Protein AF-A0A7S2SVI1-F1 (afdb_monomer_lite)

Sequence (104 aa):
GGSLEKWLAQYNLAHHAASFAELGAYTPEDLQDLDEEDLHGLVLKPLELKRFCRARNNYFSTAATAAAGGGSSSSTEGADGSSRAEGAGPSAPLPKTLSLDLMI

Structure (mmCIF, N/CA/C/O backbone):
data_AF-A0A7S2SVI1-F1
#
_entry.id   AF-A0A7S2SVI1-F1
#
loop_
_atom_site.group_PDB
_atom_site.id
_atom_site.type_symbol
_atom_site.label_atom_id
_atom_site.label_alt_id
_atom_site.label_comp_id
_atom_site.label_asym_id
_atom_site.label_entity_id
_atom_site.label_seq_id
_atom_site.pdbx_PDB_ins_code
_atom_site.Cartn_x
_atom_site.Cartn_y
_atom_site.Cartn_z
_atom_site.occupancy
_atom_site.B_iso_or_equiv
_atom_site.auth_seq_id
_atom_site.auth_comp_id
_atom_site.auth_asym_id
_atom_site.auth_atom_id
_atom_site.pdbx_PDB_model_num
ATOM 1 N N . GLY A 1 1 ? 5.022 -10.507 -7.769 1.00 48.06 1 GLY A N 1
ATOM 2 C CA . GLY A 1 1 ? 5.247 -9.590 -6.647 1.00 48.06 1 GLY A CA 1
ATOM 3 C C . GLY A 1 1 ? 6.099 -8.436 -7.099 1.00 48.06 1 GLY A C 1
ATOM 4 O O . GLY A 1 1 ? 7.254 -8.655 -7.459 1.00 48.06 1 GLY A O 1
ATOM 5 N N . GLY A 1 2 ? 5.505 -7.244 -7.169 1.00 68.06 2 GLY A N 1
ATOM 6 C CA . GLY A 1 2 ? 6.207 -6.005 -7.508 1.00 68.06 2 GLY A CA 1
A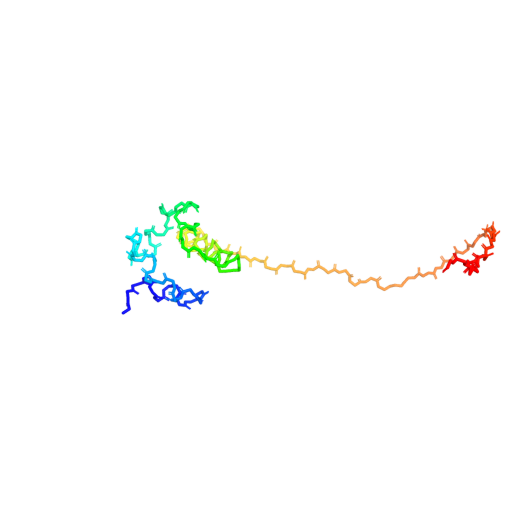TOM 7 C C . GLY A 1 2 ? 7.233 -5.610 -6.441 1.00 68.06 2 GLY A C 1
ATOM 8 O O . GLY A 1 2 ? 7.259 -6.178 -5.347 1.00 68.06 2 GLY A O 1
ATOM 9 N N . SER A 1 3 ? 8.085 -4.633 -6.762 1.00 79.19 3 SER A N 1
ATOM 10 C CA . SER A 1 3 ? 9.115 -4.121 -5.841 1.00 79.19 3 SER A CA 1
ATOM 11 C C . SER A 1 3 ? 8.505 -3.627 -4.517 1.00 79.19 3 SER A C 1
ATOM 13 O O . SER A 1 3 ? 9.028 -3.916 -3.440 1.00 79.19 3 SER A O 1
ATOM 15 N N . LEU A 1 4 ? 7.327 -2.995 -4.590 1.00 82.50 4 LEU A N 1
ATOM 16 C CA . LEU A 1 4 ? 6.561 -2.515 -3.439 1.00 82.50 4 LEU A CA 1
ATOM 17 C C . LEU A 1 4 ? 6.079 -3.638 -2.505 1.00 82.50 4 LEU A C 1
ATOM 19 O O . LEU A 1 4 ? 6.239 -3.541 -1.293 1.00 82.50 4 LEU A O 1
ATOM 23 N N . GLU A 1 5 ? 5.539 -4.733 -3.044 1.00 85.56 5 GLU A N 1
ATOM 24 C CA . GLU A 1 5 ? 5.028 -5.859 -2.244 1.00 85.56 5 GLU A CA 1
ATOM 25 C C . GLU A 1 5 ? 6.142 -6.507 -1.410 1.00 85.56 5 GLU A C 1
ATOM 27 O O . GLU A 1 5 ? 5.960 -6.801 -0.228 1.00 85.56 5 GLU A O 1
ATOM 32 N N . LYS A 1 6 ? 7.336 -6.664 -1.998 1.00 86.06 6 LYS A N 1
ATOM 33 C CA . LYS A 1 6 ? 8.518 -7.193 -1.296 1.00 86.06 6 LYS A CA 1
ATOM 34 C C . LYS A 1 6 ? 9.016 -6.240 -0.211 1.00 86.06 6 LYS A C 1
ATOM 36 O O . LYS A 1 6 ? 9.526 -6.698 0.809 1.00 86.06 6 LYS A O 1
ATOM 41 N N . TRP A 1 7 ? 8.885 -4.933 -0.422 1.00 85.62 7 TRP A N 1
ATOM 42 C CA . TRP A 1 7 ? 9.223 -3.926 0.579 1.00 85.62 7 TRP A CA 1
ATOM 43 C C . TRP A 1 7 ? 8.218 -3.944 1.738 1.00 85.62 7 TRP A C 1
ATOM 45 O O . TRP A 1 7 ? 8.611 -4.097 2.892 1.00 85.62 7 TRP A O 1
ATOM 55 N N . LEU A 1 8 ? 6.916 -3.935 1.441 1.00 85.12 8 LEU A N 1
ATOM 56 C CA . LEU A 1 8 ? 5.846 -4.035 2.439 1.00 85.12 8 LEU A CA 1
ATOM 57 C C . LEU A 1 8 ? 5.910 -5.347 3.236 1.00 85.12 8 LEU A C 1
ATOM 59 O O . LEU A 1 8 ? 5.653 -5.349 4.442 1.00 85.12 8 LEU A O 1
ATOM 63 N N . ALA A 1 9 ? 6.306 -6.456 2.606 1.00 87.06 9 ALA A N 1
ATOM 64 C CA . ALA A 1 9 ? 6.485 -7.744 3.275 1.00 87.06 9 ALA A CA 1
ATOM 65 C C . ALA A 1 9 ? 7.518 -7.698 4.412 1.00 87.06 9 ALA A C 1
ATOM 67 O O . ALA A 1 9 ? 7.298 -8.324 5.448 1.00 87.06 9 ALA A O 1
ATOM 68 N N . GLN A 1 10 ? 8.590 -6.907 4.281 1.00 86.50 10 GLN A N 1
ATOM 69 C CA . GLN A 1 10 ? 9.607 -6.753 5.334 1.00 86.50 10 GLN A CA 1
ATOM 70 C C . GLN A 1 10 ? 9.041 -6.116 6.607 1.00 86.50 10 GLN A C 1
ATOM 72 O O . GLN A 1 10 ? 9.501 -6.401 7.712 1.00 86.50 10 GLN A O 1
ATOM 77 N N . TYR A 1 11 ? 8.006 -5.292 6.461 1.00 85.50 11 TYR A N 1
ATOM 78 C CA . TYR A 1 11 ? 7.353 -4.601 7.569 1.00 85.50 11 TYR A CA 1
ATOM 79 C C . TYR A 1 11 ? 6.044 -5.270 8.009 1.00 85.50 11 TYR A C 1
ATOM 81 O O . TYR A 1 11 ? 5.375 -4.769 8.916 1.00 85.50 11 TYR A O 1
ATOM 89 N N . ASN A 1 12 ? 5.720 -6.436 7.435 1.00 84.62 12 ASN A N 1
ATOM 90 C CA . ASN A 1 12 ? 4.476 -7.174 7.667 1.00 84.62 12 ASN A CA 1
ATOM 91 C C . ASN A 1 12 ? 3.221 -6.394 7.210 1.00 84.62 12 ASN A C 1
ATOM 93 O O . ASN A 1 12 ? 2.163 -6.482 7.820 1.00 84.62 12 ASN A O 1
ATOM 97 N N . LEU A 1 13 ? 3.356 -5.613 6.132 1.00 85.06 13 LEU A N 1
ATOM 98 C CA . LEU A 1 13 ? 2.273 -4.871 5.473 1.00 85.06 13 LEU A CA 1
ATOM 99 C C . LEU A 1 13 ? 1.914 -5.446 4.091 1.00 85.06 13 LEU A C 1
ATOM 101 O O . LEU A 1 13 ? 1.185 -4.811 3.338 1.00 85.06 13 LEU A O 1
ATOM 105 N N . ALA A 1 14 ? 2.396 -6.643 3.736 1.00 84.88 14 ALA A N 1
ATOM 106 C CA . ALA A 1 14 ? 2.140 -7.248 2.421 1.00 84.88 14 ALA A CA 1
ATOM 107 C C . ALA A 1 14 ? 0.642 -7.365 2.087 1.00 84.88 14 ALA A C 1
ATOM 109 O O . ALA A 1 14 ? 0.262 -7.273 0.925 1.00 84.88 14 ALA A O 1
ATOM 110 N N . HIS A 1 15 ? -0.211 -7.520 3.103 1.00 85.38 15 HIS A N 1
ATOM 111 C CA . HIS A 1 15 ? -1.658 -7.621 2.918 1.00 85.38 15 HIS A CA 1
ATOM 112 C C . HIS A 1 15 ? -2.292 -6.318 2.397 1.00 85.38 15 HIS A C 1
ATOM 114 O O . HIS A 1 15 ? -3.316 -6.365 1.727 1.00 85.38 15 HIS A O 1
ATOM 120 N N . HIS A 1 16 ? -1.652 -5.172 2.646 1.00 84.12 16 HIS A N 1
ATOM 121 C CA . HIS A 1 16 ? -2.110 -3.854 2.200 1.00 84.12 16 HIS A CA 1
ATOM 122 C C . HIS A 1 16 ? -1.590 -3.481 0.805 1.00 84.12 16 HIS A C 1
ATOM 124 O O . HIS A 1 16 ? -1.959 -2.440 0.274 1.00 84.12 16 HIS A O 1
ATOM 130 N N . ALA A 1 17 ? -0.751 -4.319 0.182 1.00 83.81 17 ALA A N 1
ATOM 131 C CA . ALA A 1 17 ? -0.151 -4.028 -1.123 1.00 83.81 17 ALA A CA 1
ATOM 132 C C . ALA A 1 17 ? -1.194 -3.787 -2.227 1.00 83.81 17 ALA A C 1
ATOM 134 O O . ALA A 1 17 ? -0.973 -2.946 -3.094 1.00 83.81 17 ALA A O 1
ATOM 135 N N . ALA A 1 18 ? -2.335 -4.482 -2.173 1.00 84.94 18 ALA A N 1
ATOM 136 C CA . ALA A 1 18 ? -3.442 -4.262 -3.100 1.00 84.94 18 ALA A CA 1
ATOM 137 C C . ALA A 1 18 ? -4.041 -2.856 -2.944 1.00 84.94 18 ALA A C 1
ATOM 139 O O . ALA A 1 18 ? -4.213 -2.152 -3.931 1.00 84.94 18 ALA A O 1
ATOM 140 N N . SER A 1 19 ? -4.267 -2.416 -1.707 1.00 86.75 19 SER A N 1
ATOM 141 C CA . SER A 1 19 ? -4.822 -1.095 -1.412 1.00 86.75 19 SER A CA 1
ATOM 142 C C . SER A 1 19 ? -3.859 0.041 -1.778 1.00 86.75 19 SER A C 1
ATOM 144 O O . SER A 1 19 ? -4.290 1.078 -2.269 1.00 86.75 19 SER A O 1
ATOM 146 N N . PHE A 1 20 ? -2.545 -0.162 -1.623 1.00 85.25 20 PHE A N 1
ATOM 147 C CA . PHE A 1 20 ? -1.549 0.786 -2.141 1.00 85.25 20 PHE A CA 1
ATOM 148 C C . PHE A 1 20 ? -1.547 0.846 -3.677 1.00 85.25 20 PHE A C 1
ATOM 150 O O . PHE A 1 20 ? -1.415 1.929 -4.242 1.00 85.25 20 PHE A O 1
ATOM 157 N N . ALA A 1 21 ? -1.752 -0.285 -4.358 1.00 84.94 21 ALA A N 1
ATOM 158 C CA . ALA A 1 21 ? -1.868 -0.307 -5.814 1.00 84.94 21 ALA A CA 1
ATOM 159 C C . ALA A 1 21 ? -3.134 0.414 -6.316 1.00 84.94 21 ALA A C 1
ATOM 161 O O . ALA A 1 21 ? -3.086 1.058 -7.362 1.00 84.94 21 ALA A O 1
ATOM 162 N N . GLU A 1 22 ? -4.244 0.364 -5.570 1.00 85.50 22 GLU A N 1
ATOM 163 C CA . GLU A 1 22 ? -5.469 1.121 -5.885 1.00 85.50 22 GLU A CA 1
ATOM 164 C C . GLU A 1 22 ? -5.276 2.640 -5.778 1.00 85.50 22 GLU A C 1
ATOM 166 O O . GLU A 1 22 ? -5.884 3.388 -6.540 1.00 85.50 22 GLU A O 1
ATOM 171 N N . LEU A 1 23 ? -4.378 3.090 -4.900 1.00 82.44 23 LEU A N 1
ATOM 172 C CA . LEU A 1 23 ? -3.949 4.491 -4.801 1.00 82.44 23 LEU A CA 1
ATOM 173 C C . LEU A 1 23 ? -2.937 4.890 -5.888 1.00 82.44 23 LEU A C 1
ATOM 175 O O . LEU A 1 23 ? -2.517 6.040 -5.953 1.00 82.44 23 LEU A O 1
ATOM 179 N N . GLY A 1 24 ? -2.536 3.954 -6.751 1.00 83.69 24 GLY A N 1
ATOM 180 C CA . GLY A 1 24 ? -1.554 4.193 -7.805 1.00 83.69 24 GLY A CA 1
ATOM 181 C C . GLY A 1 24 ? -0.098 4.094 -7.349 1.00 83.69 24 GLY A C 1
ATOM 182 O O . GLY A 1 24 ? 0.792 4.388 -8.142 1.00 83.69 24 GLY A O 1
ATOM 183 N N . ALA A 1 25 ? 0.168 3.638 -6.121 1.00 85.00 25 ALA A N 1
ATOM 184 C CA . ALA A 1 25 ? 1.524 3.378 -5.657 1.00 85.00 25 ALA A CA 1
ATOM 185 C C . ALA A 1 25 ? 1.969 1.976 -6.097 1.00 85.00 25 ALA A C 1
ATOM 187 O O . ALA A 1 25 ? 1.468 0.959 -5.611 1.00 85.00 25 ALA A O 1
ATOM 188 N N . TYR A 1 26 ? 2.940 1.909 -7.010 1.00 83.69 26 TYR A N 1
ATOM 189 C CA . TYR A 1 26 ? 3.495 0.645 -7.518 1.00 83.69 26 TYR A CA 1
ATOM 190 C C . TYR A 1 26 ? 4.951 0.433 -7.098 1.00 83.69 26 TYR A C 1
ATOM 192 O O . TYR A 1 26 ? 5.454 -0.700 -7.103 1.00 83.69 26 TYR A O 1
ATOM 200 N N . THR A 1 27 ? 5.629 1.512 -6.713 1.00 84.50 27 THR A N 1
ATOM 201 C CA . THR A 1 27 ? 7.018 1.518 -6.263 1.00 84.50 27 THR A CA 1
ATOM 202 C C . THR A 1 27 ? 7.132 2.067 -4.837 1.00 84.50 27 THR A C 1
ATOM 204 O O . THR A 1 27 ? 6.247 2.780 -4.368 1.00 84.50 27 THR A O 1
ATOM 207 N N . PRO A 1 28 ? 8.212 1.740 -4.103 1.00 83.00 28 PRO A N 1
ATOM 208 C CA . PRO A 1 28 ? 8.478 2.362 -2.805 1.00 83.00 28 PRO A CA 1
ATOM 209 C C . PRO A 1 28 ? 8.739 3.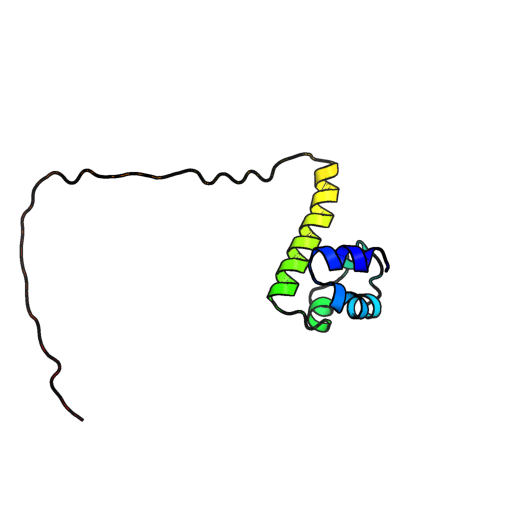877 -2.896 1.00 83.00 28 PRO A C 1
ATOM 211 O O . PRO A 1 28 ? 8.694 4.553 -1.875 1.00 83.00 28 PRO A O 1
ATOM 214 N N . GLU A 1 29 ? 9.011 4.401 -4.093 1.00 84.19 29 GLU A N 1
ATOM 215 C CA . GL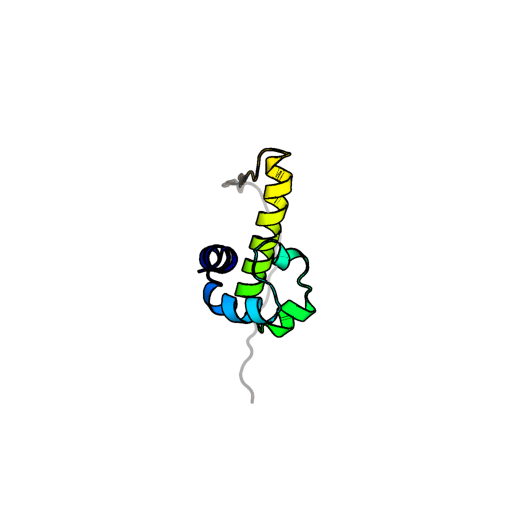U A 1 29 ? 9.236 5.825 -4.362 1.00 84.19 29 GLU A CA 1
ATOM 216 C C . GLU A 1 29 ? 7.905 6.590 -4.355 1.00 84.19 29 GLU A C 1
ATOM 218 O O . GLU A 1 29 ? 7.804 7.617 -3.693 1.00 84.19 29 GLU A O 1
ATOM 223 N N . ASP A 1 30 ? 6.854 6.012 -4.953 1.00 84.69 30 ASP A N 1
ATOM 224 C CA . ASP A 1 30 ? 5.485 6.560 -4.933 1.00 84.69 30 ASP A CA 1
ATOM 225 C C . ASP A 1 30 ? 4.930 6.717 -3.506 1.00 84.69 30 ASP A C 1
ATOM 227 O O . ASP A 1 30 ? 4.064 7.546 -3.247 1.00 84.69 30 ASP A O 1
ATOM 231 N N . LEU A 1 31 ? 5.443 5.941 -2.542 1.00 82.94 31 LEU A N 1
ATOM 232 C CA . LEU A 1 31 ? 5.033 6.051 -1.138 1.00 82.94 31 LEU A CA 1
ATOM 233 C C . LEU A 1 31 ? 5.458 7.375 -0.480 1.00 82.94 31 LEU A C 1
ATOM 235 O O . LEU A 1 31 ? 5.021 7.663 0.641 1.00 82.94 31 LEU A O 1
ATOM 239 N N . GLN A 1 32 ? 6.355 8.137 -1.114 1.00 84.31 32 GLN A N 1
ATOM 240 C CA . GLN A 1 32 ? 6.786 9.447 -0.634 1.00 84.31 32 GLN A CA 1
ATOM 241 C C . GLN A 1 32 ? 5.692 10.502 -0.787 1.00 84.31 32 GLN A C 1
ATOM 243 O O . GLN A 1 32 ? 5.529 11.314 0.120 1.00 84.31 32 GLN A O 1
ATOM 248 N N . ASP A 1 33 ? 4.963 10.455 -1.903 1.00 84.00 33 ASP A N 1
ATOM 249 C CA . ASP A 1 33 ? 3.889 11.391 -2.252 1.00 84.00 33 ASP A CA 1
ATOM 250 C C . ASP A 1 33 ? 2.551 11.046 -1.578 1.00 84.00 33 ASP A C 1
ATOM 252 O O . ASP A 1 33 ? 1.598 11.803 -1.694 1.00 84.00 33 ASP A O 1
ATOM 256 N N . LEU A 1 34 ? 2.468 9.923 -0.850 1.00 83.81 34 LEU A N 1
ATOM 257 C CA . LEU A 1 34 ? 1.270 9.577 -0.081 1.00 83.81 34 LEU A CA 1
ATOM 258 C C . LEU A 1 34 ? 1.126 10.463 1.160 1.00 83.81 34 LEU A C 1
ATOM 260 O O . LEU A 1 34 ? 1.957 10.417 2.086 1.00 83.81 34 LEU A O 1
ATOM 264 N N . ASP A 1 35 ? 0.008 11.180 1.206 1.00 83.56 35 ASP A N 1
ATOM 265 C CA . ASP A 1 35 ? -0.372 12.050 2.306 1.00 83.56 35 ASP A CA 1
ATOM 266 C C . ASP A 1 35 ? -1.095 11.281 3.421 1.00 83.56 35 ASP A C 1
ATOM 268 O O . ASP A 1 35 ? -1.486 10.115 3.306 1.00 83.56 35 ASP A O 1
ATOM 272 N N . GLU A 1 36 ? -1.265 11.944 4.565 1.00 80.50 36 GLU A N 1
ATOM 273 C CA . GLU A 1 36 ? -1.988 11.373 5.705 1.00 80.50 36 GLU A CA 1
ATOM 274 C C . GLU A 1 36 ? -3.449 11.041 5.359 1.00 80.50 36 GLU A C 1
ATOM 276 O O . GLU A 1 36 ? -3.997 10.092 5.919 1.00 80.50 36 GLU A O 1
ATOM 281 N N . GLU A 1 37 ? -4.059 11.761 4.410 1.00 83.62 37 GLU A N 1
ATOM 282 C CA . GLU A 1 37 ? -5.424 11.495 3.938 1.00 83.62 37 GLU A CA 1
ATOM 283 C C . GLU A 1 37 ? -5.520 10.164 3.177 1.00 83.62 37 GLU A C 1
ATOM 285 O O . GLU A 1 37 ? -6.418 9.362 3.452 1.00 83.62 37 GLU A O 1
ATOM 290 N N . ASP A 1 38 ? -4.549 9.863 2.310 1.00 83.25 38 ASP A N 1
ATOM 291 C CA . ASP A 1 38 ? -4.481 8.585 1.594 1.00 83.25 38 ASP A CA 1
ATOM 292 C C . ASP A 1 38 ? -4.259 7.419 2.566 1.00 83.25 38 ASP A C 1
ATOM 294 O O . ASP A 1 38 ? -4.918 6.378 2.488 1.00 83.25 38 ASP A O 1
ATOM 298 N N . LEU A 1 39 ? -3.375 7.615 3.553 1.00 80.69 39 LEU A N 1
ATOM 299 C CA . LEU A 1 39 ? -3.101 6.635 4.611 1.00 80.69 39 LEU A CA 1
ATOM 300 C C . LEU A 1 39 ? -4.311 6.398 5.523 1.00 80.69 39 LEU A C 1
ATOM 302 O O . LEU A 1 39 ? -4.505 5.280 6.010 1.00 80.69 39 LEU A O 1
ATOM 306 N N . HIS A 1 40 ? -5.137 7.420 5.743 1.00 79.56 40 HIS A N 1
ATOM 307 C CA . HIS A 1 40 ? -6.419 7.281 6.428 1.00 79.56 40 HIS A CA 1
ATOM 308 C C . HIS A 1 40 ? -7.425 6.473 5.596 1.00 79.56 40 HIS A C 1
ATOM 310 O O . HIS A 1 40 ? -8.158 5.657 6.162 1.00 79.56 40 HIS A O 1
ATOM 316 N N . GLY A 1 41 ? -7.418 6.631 4.268 1.00 77.19 41 GLY A N 1
ATOM 317 C CA . GLY A 1 41 ? -8.231 5.842 3.335 1.00 77.19 41 GLY A CA 1
ATOM 318 C C . GLY A 1 41 ? -7.900 4.345 3.336 1.00 77.19 41 GLY A C 1
ATOM 319 O O . GLY A 1 41 ? -8.787 3.515 3.146 1.00 77.19 41 GLY A O 1
ATOM 320 N N . LEU A 1 42 ? -6.650 3.987 3.642 1.00 76.81 42 LEU A N 1
ATOM 321 C CA . LEU A 1 42 ? -6.166 2.604 3.751 1.00 76.81 42 LEU A CA 1
ATOM 322 C C . LEU A 1 42 ? -6.620 1.864 5.027 1.00 76.81 42 LEU A C 1
ATOM 324 O O . LEU A 1 42 ? -6.402 0.658 5.138 1.00 76.81 42 LEU A O 1
ATOM 328 N N . VAL A 1 43 ? -7.225 2.556 6.003 1.00 80.00 43 VAL A N 1
ATOM 329 C CA . VAL A 1 43 ? -7.713 1.978 7.279 1.00 80.00 43 VAL A CA 1
ATOM 330 C C . VAL A 1 43 ? -6.645 1.114 7.979 1.00 80.00 43 VAL A C 1
ATOM 332 O O . VAL A 1 43 ? -6.905 0.043 8.534 1.00 80.00 43 VAL A O 1
ATOM 335 N N . LEU A 1 44 ? -5.398 1.586 7.954 1.00 80.69 44 LEU A N 1
ATOM 336 C CA . LEU A 1 44 ? -4.272 0.922 8.608 1.00 80.69 44 LEU A CA 1
ATOM 337 C C . LEU A 1 44 ? -4.469 0.912 10.127 1.00 80.69 44 LEU A C 1
ATOM 339 O O . LEU A 1 44 ? -4.868 1.910 10.733 1.00 80.69 44 LEU A O 1
ATOM 343 N N . LYS A 1 45 ? -4.117 -0.194 10.792 1.00 85.81 45 LYS A N 1
ATOM 344 C CA . LYS A 1 45 ? -4.094 -0.206 12.261 1.00 85.81 45 LYS A CA 1
ATOM 345 C C . LYS A 1 45 ? -3.020 0.761 12.767 1.00 85.81 45 LYS A C 1
ATOM 347 O O . LYS A 1 45 ? -1.958 0.871 12.156 1.00 85.81 45 LYS A O 1
ATOM 352 N N . PRO A 1 46 ? -3.188 1.364 13.956 1.00 82.75 46 PRO A N 1
ATOM 353 C CA . PRO A 1 46 ? -2.218 2.321 14.497 1.00 82.75 46 PRO A CA 1
ATOM 354 C C . PRO A 1 46 ? -0.799 1.741 14.644 1.00 82.75 46 PRO A C 1
ATOM 356 O O . PRO A 1 46 ? 0.193 2.453 14.493 1.00 82.75 46 PRO A O 1
ATOM 359 N N . LEU A 1 47 ? -0.675 0.432 14.896 1.00 84.25 47 LEU A N 1
ATOM 360 C CA . LEU A 1 47 ? 0.624 -0.247 14.918 1.00 84.25 47 LEU A CA 1
ATOM 361 C C . LEU A 1 47 ? 1.253 -0.385 13.523 1.00 84.25 47 LEU A C 1
ATOM 363 O O . LEU A 1 47 ? 2.469 -0.256 13.391 1.00 84.25 47 LEU A O 1
ATOM 367 N N . GLU A 1 48 ? 0.440 -0.674 12.509 1.00 85.88 48 GLU A N 1
ATOM 368 C CA . GLU A 1 48 ? 0.868 -0.825 11.114 1.00 85.88 48 GLU A CA 1
ATOM 369 C C . GLU A 1 48 ? 1.288 0.533 10.554 1.00 85.88 48 GLU A C 1
ATOM 371 O O . GLU A 1 48 ? 2.369 0.641 9.981 1.00 85.88 48 GLU A O 1
ATOM 376 N N . LEU A 1 49 ? 0.520 1.584 10.853 1.00 86.12 49 LEU A N 1
ATOM 377 C CA . LEU A 1 49 ? 0.839 2.966 10.509 1.00 86.12 49 LEU A CA 1
ATOM 378 C C . LEU A 1 49 ? 2.176 3.411 11.124 1.00 86.12 49 LEU A C 1
ATOM 380 O O . LEU A 1 49 ? 3.047 3.911 10.418 1.00 86.12 49 LEU A O 1
ATOM 384 N N . LYS A 1 50 ? 2.414 3.149 12.421 1.00 85.88 50 LYS A N 1
ATOM 385 C CA . LYS A 1 50 ? 3.716 3.458 13.053 1.00 85.88 50 LYS A CA 1
ATOM 386 C C . LYS A 1 50 ? 4.878 2.712 12.397 1.00 85.88 50 LYS A C 1
ATOM 388 O O . LYS A 1 50 ? 5.965 3.276 12.270 1.00 85.88 50 LYS A O 1
ATOM 393 N N . ARG A 1 51 ? 4.678 1.448 12.006 1.00 85.75 51 ARG A N 1
ATOM 394 C CA . ARG A 1 51 ? 5.699 0.661 11.295 1.00 85.75 51 ARG A CA 1
ATOM 395 C C . ARG A 1 51 ? 5.956 1.227 9.905 1.00 85.75 51 ARG A C 1
ATOM 397 O O . ARG A 1 51 ? 7.119 1.404 9.560 1.00 85.75 51 ARG A O 1
ATOM 404 N N . PHE A 1 52 ? 4.902 1.568 9.171 1.00 86.12 52 PHE A N 1
ATOM 405 C CA . PHE A 1 52 ? 4.976 2.181 7.851 1.00 86.12 52 PHE A CA 1
ATOM 406 C C . PHE A 1 52 ? 5.692 3.534 7.892 1.00 86.12 52 PHE A C 1
ATOM 408 O O . PHE A 1 52 ? 6.682 3.707 7.193 1.00 86.12 52 PHE A O 1
ATOM 415 N N . CYS A 1 53 ? 5.299 4.458 8.774 1.00 84.62 53 CYS A N 1
ATOM 416 C CA . CYS A 1 53 ? 5.960 5.761 8.896 1.00 84.62 53 CYS A CA 1
ATOM 417 C C . CYS A 1 53 ? 7.445 5.620 9.252 1.00 84.62 53 CYS A C 1
ATOM 419 O O . CYS A 1 53 ? 8.290 6.324 8.699 1.00 84.62 53 CYS A O 1
ATOM 421 N N . ARG A 1 54 ? 7.791 4.674 10.136 1.00 85.38 54 ARG A N 1
ATOM 422 C CA . ARG A 1 54 ? 9.191 4.378 10.472 1.00 85.38 54 ARG A CA 1
ATOM 423 C C . ARG A 1 54 ? 9.956 3.793 9.283 1.00 85.38 54 ARG A C 1
ATOM 425 O O . ARG A 1 54 ? 11.100 4.180 9.069 1.00 85.38 54 ARG A O 1
ATOM 432 N N . ALA A 1 55 ? 9.345 2.872 8.542 1.00 85.00 55 ALA A N 1
ATOM 433 C CA . ALA A 1 55 ? 9.911 2.261 7.343 1.00 85.00 55 ALA A CA 1
ATOM 434 C C . ALA A 1 55 ? 10.163 3.301 6.252 1.00 85.00 55 ALA A C 1
ATOM 436 O O . ALA A 1 55 ? 11.273 3.394 5.739 1.00 85.00 55 ALA A O 1
ATOM 437 N N . ARG A 1 56 ? 9.156 4.133 5.977 1.00 85.50 56 ARG A N 1
ATOM 438 C CA . ARG A 1 56 ? 9.199 5.252 5.037 1.00 85.50 56 ARG A CA 1
ATOM 439 C C . ARG A 1 56 ? 10.338 6.202 5.388 1.00 85.50 56 ARG A C 1
ATOM 441 O O . ARG A 1 56 ? 11.221 6.442 4.574 1.00 85.50 56 ARG A O 1
ATOM 448 N N . ASN A 1 57 ? 10.380 6.654 6.642 1.00 85.69 57 ASN A N 1
ATOM 449 C CA . ASN A 1 57 ? 11.437 7.543 7.111 1.00 85.69 57 ASN A CA 1
ATOM 450 C C . ASN A 1 57 ? 12.826 6.901 7.002 1.00 85.69 57 ASN A C 1
ATOM 452 O O . ASN A 1 57 ? 13.773 7.578 6.627 1.00 85.69 57 ASN A O 1
ATOM 456 N N . ASN A 1 58 ? 12.960 5.606 7.303 1.00 84.56 58 ASN A N 1
ATOM 457 C CA . ASN A 1 58 ? 14.229 4.890 7.181 1.00 84.56 58 ASN A CA 1
ATOM 458 C C . ASN A 1 58 ? 14.663 4.742 5.716 1.00 84.56 58 ASN A C 1
ATOM 460 O O . ASN A 1 58 ? 15.806 5.034 5.415 1.00 84.56 58 ASN A O 1
ATOM 464 N N . TYR A 1 59 ? 13.758 4.382 4.806 1.00 82.44 59 TYR A N 1
ATOM 465 C CA . TYR A 1 59 ? 14.058 4.208 3.384 1.00 82.44 59 TYR A CA 1
ATOM 466 C C . TYR A 1 59 ? 14.594 5.500 2.748 1.00 82.44 59 TYR A C 1
ATOM 468 O O . TYR A 1 59 ? 15.669 5.498 2.146 1.00 82.44 59 TYR A O 1
ATOM 476 N N . PHE A 1 60 ? 13.916 6.628 2.981 1.00 77.75 60 PHE A N 1
ATOM 477 C CA . PHE A 1 60 ? 14.358 7.933 2.478 1.00 77.75 60 PHE A CA 1
ATOM 478 C C . PHE A 1 60 ? 15.545 8.508 3.265 1.00 77.75 60 PHE A C 1
ATOM 480 O O . PHE A 1 60 ? 16.438 9.117 2.677 1.00 77.75 60 PHE A O 1
ATOM 487 N N . SER A 1 61 ? 15.637 8.250 4.576 1.00 76.88 61 SER A N 1
ATOM 488 C CA . SER A 1 61 ? 16.836 8.603 5.352 1.00 76.88 61 SER A CA 1
ATOM 489 C C . SER A 1 61 ? 18.049 7.785 4.929 1.00 76.88 61 SER A C 1
ATOM 491 O O . SER A 1 61 ? 19.155 8.302 4.967 1.00 76.88 61 SER A O 1
ATOM 493 N N . THR A 1 62 ? 17.888 6.530 4.508 1.00 65.31 62 THR A N 1
ATOM 494 C CA . THR A 1 62 ? 18.983 5.695 4.009 1.00 65.31 62 THR A CA 1
ATOM 495 C C . THR A 1 62 ? 19.465 6.178 2.649 1.00 65.31 62 THR A C 1
ATOM 497 O O . THR A 1 62 ? 20.667 6.134 2.413 1.00 65.31 62 THR A O 1
ATOM 500 N N . ALA A 1 63 ? 18.596 6.727 1.796 1.00 57.34 63 ALA A N 1
ATOM 501 C CA . ALA A 1 63 ? 19.041 7.422 0.587 1.00 57.34 63 ALA A CA 1
ATOM 502 C C . ALA A 1 63 ? 19.926 8.640 0.927 1.00 57.34 63 ALA A C 1
ATOM 504 O O . ALA A 1 63 ? 20.970 8.837 0.308 1.00 57.34 63 ALA A O 1
ATOM 505 N N . ALA A 1 64 ? 19.577 9.397 1.974 1.00 52.22 64 ALA A N 1
ATOM 506 C CA . ALA A 1 64 ? 20.408 10.495 2.473 1.00 52.22 64 ALA A CA 1
ATOM 507 C C . ALA A 1 64 ? 21.684 10.012 3.202 1.00 52.22 64 ALA A C 1
ATOM 509 O O . ALA A 1 64 ? 22.751 10.601 3.044 1.00 52.22 64 ALA A O 1
ATOM 510 N N . THR A 1 65 ? 21.622 8.910 3.958 1.00 43.19 65 THR A N 1
ATOM 511 C CA . THR A 1 65 ? 22.754 8.366 4.736 1.00 43.19 65 THR A CA 1
ATOM 512 C C . THR A 1 65 ? 23.698 7.485 3.904 1.00 43.19 65 THR A C 1
ATOM 514 O O . THR A 1 65 ? 24.838 7.260 4.296 1.00 43.19 65 THR A O 1
ATOM 517 N N . ALA A 1 66 ? 23.279 7.010 2.730 1.00 48.06 66 ALA A N 1
ATOM 518 C CA . ALA A 1 66 ? 24.179 6.409 1.746 1.00 48.06 66 ALA A CA 1
ATOM 519 C C . ALA A 1 66 ? 25.119 7.464 1.132 1.00 48.06 66 ALA A C 1
ATOM 521 O O . ALA A 1 66 ? 26.218 7.124 0.700 1.00 48.06 66 ALA A O 1
ATOM 522 N N . ALA A 1 67 ? 24.723 8.744 1.162 1.00 48.72 67 ALA A N 1
ATOM 523 C CA . ALA A 1 67 ? 25.594 9.884 0.876 1.00 48.72 67 ALA A CA 1
ATOM 524 C C . ALA A 1 67 ? 26.316 10.431 2.132 1.00 48.72 67 ALA A C 1
ATOM 526 O O . ALA A 1 67 ? 27.379 11.036 2.004 1.00 48.72 67 ALA A O 1
ATOM 527 N N . ALA A 1 68 ? 25.789 10.192 3.340 1.00 48.09 68 ALA A N 1
ATOM 528 C CA . ALA A 1 68 ? 26.364 10.627 4.617 1.00 48.09 68 ALA A CA 1
ATOM 529 C C . ALA A 1 68 ? 26.388 9.472 5.638 1.00 48.09 68 ALA A C 1
ATOM 531 O O . ALA A 1 68 ? 25.397 9.193 6.313 1.00 48.09 68 ALA A O 1
ATOM 532 N N . GLY A 1 69 ? 27.510 8.755 5.713 1.00 48.16 69 GLY A N 1
ATOM 533 C CA . GLY A 1 69 ? 27.626 7.520 6.485 1.00 48.16 69 GLY A CA 1
ATOM 534 C C . GLY A 1 69 ? 27.332 7.636 7.989 1.00 48.16 69 GLY A C 1
ATOM 535 O O . GLY A 1 69 ? 27.706 8.604 8.637 1.00 48.16 69 GLY A O 1
ATOM 536 N N . GLY A 1 70 ? 26.770 6.552 8.534 1.00 51.78 70 GLY A N 1
ATOM 537 C CA . GLY A 1 70 ? 27.099 6.034 9.866 1.00 51.78 70 GLY A CA 1
ATOM 538 C C . GLY A 1 70 ? 26.357 6.609 11.081 1.00 51.78 70 GLY A C 1
ATOM 539 O O . GLY A 1 70 ? 26.538 7.758 11.456 1.00 51.78 70 GLY A O 1
ATOM 540 N N . GLY A 1 71 ? 25.674 5.714 11.807 1.00 46.81 71 GLY A N 1
ATOM 541 C CA . GLY A 1 71 ? 25.554 5.807 13.267 1.00 46.81 71 GLY A CA 1
ATOM 542 C C . GLY A 1 71 ? 24.144 6.015 13.814 1.00 46.81 71 GLY A C 1
ATOM 543 O O . GLY A 1 71 ? 23.721 7.135 14.064 1.00 46.81 71 GLY A O 1
ATOM 544 N N . SER A 1 72 ? 23.445 4.922 14.128 1.00 42.06 72 SER A N 1
ATOM 545 C CA . SER A 1 72 ? 22.515 4.921 15.264 1.00 42.06 72 SER A CA 1
ATOM 546 C C . SER A 1 72 ? 23.193 4.186 16.413 1.00 42.06 72 SER A C 1
ATOM 548 O O . SER A 1 72 ? 23.091 2.968 16.538 1.00 42.06 72 SER A O 1
ATOM 550 N N . SER A 1 73 ? 23.948 4.936 17.211 1.00 48.94 73 SER A N 1
ATOM 551 C CA . SER A 1 73 ? 24.502 4.496 18.486 1.00 48.94 73 SER A CA 1
ATOM 552 C C . SER A 1 73 ? 23.369 4.395 19.504 1.00 48.94 73 SER A C 1
ATOM 554 O O . SER A 1 73 ? 22.842 5.389 19.999 1.00 48.94 73 SER A O 1
ATOM 556 N N . SER A 1 74 ? 22.990 3.161 19.813 1.00 55.59 74 SER A N 1
ATOM 557 C CA . SER A 1 74 ? 22.350 2.813 21.071 1.00 55.59 74 SER A CA 1
ATOM 558 C C . SER A 1 74 ? 23.407 2.860 22.176 1.00 55.59 74 SER A C 1
ATOM 560 O O . SER A 1 74 ? 24.242 1.961 22.248 1.00 55.59 74 SER A O 1
ATOM 562 N N . SER A 1 75 ? 23.364 3.874 23.036 1.00 48.06 75 SER A N 1
ATOM 563 C CA . SER A 1 75 ? 24.121 3.870 24.291 1.00 48.06 75 SER A CA 1
ATOM 564 C C . SER A 1 75 ? 23.141 3.948 25.450 1.00 48.06 75 SER A C 1
ATOM 566 O O . SER A 1 75 ? 22.636 5.011 25.801 1.00 48.06 75 SER A O 1
ATOM 568 N N . THR A 1 76 ? 22.830 2.782 26.011 1.00 55.62 76 THR A N 1
ATOM 569 C CA . THR A 1 76 ? 22.284 2.653 27.360 1.00 55.62 76 THR A CA 1
ATOM 570 C C . THR A 1 76 ? 23.473 2.522 28.312 1.00 55.62 76 THR A C 1
ATOM 572 O O . THR A 1 76 ? 24.030 1.439 28.464 1.00 55.62 76 THR A O 1
ATOM 575 N N . GLU A 1 77 ? 23.875 3.624 28.926 1.00 53.81 77 GLU A N 1
ATOM 576 C CA . GLU A 1 77 ? 24.810 3.680 30.057 1.00 53.81 77 GLU A CA 1
ATOM 577 C C . GLU A 1 77 ? 24.031 4.452 31.134 1.00 53.81 77 GLU A C 1
ATOM 579 O O . GLU A 1 77 ? 23.537 5.540 30.865 1.00 53.81 77 GLU A O 1
ATOM 584 N N . GLY A 1 78 ? 23.645 3.899 32.281 1.00 53.16 78 GLY A N 1
ATOM 585 C CA . GLY A 1 78 ? 24.460 3.255 33.301 1.00 53.16 78 GLY A CA 1
ATOM 586 C C . GLY A 1 78 ? 24.218 4.046 34.593 1.00 53.16 78 GLY A C 1
ATOM 587 O O . GLY A 1 78 ? 24.557 5.221 34.649 1.00 53.16 78 GLY A O 1
ATOM 588 N N . ALA A 1 79 ? 23.584 3.441 35.600 1.00 54.38 79 ALA A N 1
ATOM 589 C CA . ALA A 1 79 ? 23.561 3.953 36.975 1.00 54.38 79 ALA A CA 1
ATOM 590 C C . ALA A 1 79 ? 23.135 2.827 37.932 1.00 54.38 79 ALA A C 1
ATOM 592 O O . ALA A 1 79 ? 22.052 2.837 38.513 1.00 54.38 79 ALA A O 1
ATOM 593 N N . ASP A 1 80 ? 24.005 1.822 38.039 1.00 54.25 80 ASP A N 1
ATOM 594 C CA . ASP A 1 80 ? 24.122 1.016 39.251 1.00 54.25 80 ASP A 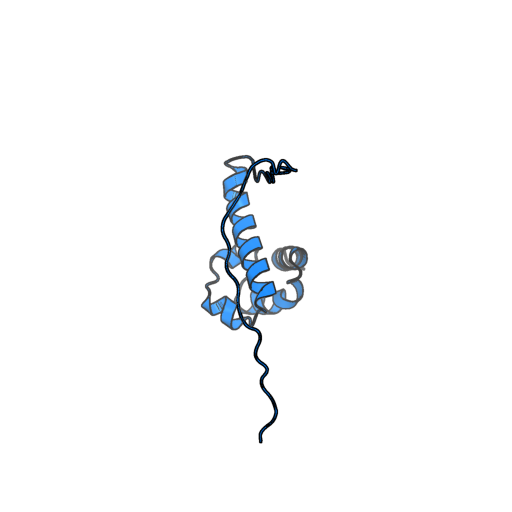CA 1
ATOM 595 C C . ASP A 1 80 ? 24.772 1.896 40.330 1.00 54.25 80 ASP A C 1
ATOM 597 O O . ASP A 1 80 ? 25.785 2.551 40.084 1.00 54.25 80 ASP A O 1
ATOM 601 N N . GLY A 1 81 ? 24.138 1.978 41.495 1.00 47.78 81 GLY A N 1
ATOM 602 C CA . GLY A 1 81 ? 24.525 2.892 42.566 1.00 47.78 81 GLY A CA 1
ATOM 603 C C . GLY A 1 81 ? 23.990 2.421 43.908 1.00 47.78 81 GLY A C 1
ATOM 604 O O . GLY A 1 81 ? 23.192 3.100 44.549 1.00 47.78 81 GLY A O 1
ATOM 605 N N . SER A 1 82 ? 24.401 1.217 44.297 1.00 52.00 82 SER A N 1
ATOM 606 C CA . SER A 1 82 ? 24.168 0.642 45.619 1.00 52.00 82 SER A CA 1
ATOM 607 C C . SER A 1 82 ? 24.748 1.502 46.756 1.00 52.00 82 SER A C 1
ATOM 609 O O . SER A 1 82 ? 25.939 1.784 46.786 1.00 52.00 82 SER A O 1
ATOM 611 N N . SER A 1 83 ? 23.892 1.771 47.749 1.00 56.16 83 SER A N 1
ATOM 612 C CA . SER A 1 83 ? 24.161 1.751 49.200 1.00 56.16 83 SER A CA 1
ATOM 613 C C . SER A 1 83 ? 25.223 2.685 49.810 1.00 56.16 83 SER A C 1
ATOM 615 O O . SER A 1 83 ? 26.409 2.380 49.769 1.00 56.16 83 SER A O 1
ATOM 617 N N . ARG A 1 84 ? 24.780 3.680 50.604 1.00 48.75 84 ARG A N 1
ATOM 618 C CA . ARG A 1 84 ? 25.269 3.891 51.991 1.00 48.75 84 ARG A CA 1
ATOM 619 C C . ARG A 1 84 ? 24.327 4.810 52.780 1.00 48.75 84 ARG A C 1
ATOM 621 O O . ARG A 1 84 ? 24.375 6.027 52.644 1.00 48.75 84 ARG A O 1
ATOM 628 N N . ALA A 1 85 ? 23.475 4.213 53.608 1.00 53.47 85 ALA A N 1
ATOM 629 C CA . ALA A 1 85 ? 22.731 4.916 54.646 1.00 53.47 85 ALA A CA 1
ATOM 630 C C . ALA A 1 85 ? 23.610 4.994 55.899 1.00 53.47 85 ALA A C 1
ATOM 632 O O . ALA A 1 85 ? 23.913 3.964 56.487 1.00 53.47 85 ALA A O 1
ATOM 633 N N . GLU A 1 86 ? 24.025 6.199 56.281 1.00 46.50 86 GLU A N 1
ATOM 634 C CA . GLU A 1 86 ? 24.695 6.498 57.550 1.00 46.50 86 GLU A CA 1
ATOM 635 C C . GLU A 1 86 ? 24.263 7.905 57.986 1.00 46.50 86 GLU A C 1
ATOM 637 O O . GLU A 1 86 ? 24.499 8.871 57.261 1.00 46.50 86 GLU A O 1
ATOM 642 N N . GLY A 1 87 ? 23.670 8.015 59.179 1.00 41.22 87 GLY A N 1
ATOM 643 C CA . GLY A 1 87 ? 23.769 9.238 59.982 1.00 41.22 87 GLY A CA 1
ATOM 644 C C . GLY A 1 87 ? 22.486 10.000 60.337 1.00 41.22 87 GLY A C 1
ATOM 645 O O . GLY A 1 87 ? 22.119 10.943 59.652 1.00 41.22 87 GLY A O 1
ATOM 646 N N . ALA A 1 88 ? 21.955 9.670 61.523 1.00 43.66 88 ALA A N 1
ATOM 647 C CA . ALA A 1 88 ? 21.423 10.583 62.553 1.00 43.66 88 ALA A CA 1
ATOM 648 C C . ALA A 1 88 ? 20.074 11.325 62.338 1.00 43.66 88 ALA A C 1
ATOM 650 O O . ALA A 1 88 ? 19.956 12.253 61.548 1.00 43.66 88 ALA A O 1
ATOM 651 N N . GLY A 1 89 ? 19.073 10.949 63.158 1.00 48.44 89 GLY A N 1
ATOM 652 C CA . GLY A 1 89 ? 17.795 11.664 63.369 1.00 48.44 89 GLY A CA 1
ATOM 653 C C . GLY A 1 89 ? 17.935 12.948 64.216 1.00 48.44 89 GLY A C 1
ATOM 654 O O . GLY A 1 89 ? 19.022 13.520 64.217 1.00 48.44 89 GLY A O 1
ATOM 655 N N . PRO A 1 90 ? 16.927 13.398 65.008 1.00 63.97 90 PRO A N 1
ATOM 656 C CA . PRO A 1 90 ? 15.567 12.875 65.237 1.00 63.97 90 PRO A CA 1
ATOM 657 C C . PRO A 1 90 ? 14.438 13.941 65.126 1.00 63.97 90 PRO A C 1
ATOM 659 O O . PRO A 1 90 ? 14.660 15.118 65.394 1.00 63.97 90 PRO A O 1
ATOM 662 N N . SER A 1 91 ? 13.192 13.532 64.851 1.00 47.78 91 SER A N 1
ATOM 663 C CA . SER A 1 91 ? 11.981 14.062 65.525 1.00 47.78 91 SER A CA 1
ATOM 664 C C . SER A 1 91 ? 10.692 13.452 64.968 1.00 47.78 91 SER A C 1
ATOM 666 O O . SER A 1 91 ? 10.377 13.561 63.788 1.00 47.78 91 SER A O 1
ATOM 668 N N . ALA A 1 92 ? 9.957 12.819 65.880 1.00 56.28 92 ALA A N 1
ATOM 669 C CA . ALA A 1 92 ? 8.533 12.475 65.837 1.00 56.28 92 ALA A CA 1
ATOM 670 C C . ALA A 1 92 ? 7.653 13.721 65.505 1.00 56.28 92 ALA A C 1
ATOM 672 O O . ALA A 1 92 ? 8.180 14.828 65.637 1.00 56.28 92 ALA A O 1
ATOM 673 N N . PRO A 1 93 ? 6.336 13.622 65.171 1.00 52.12 93 PRO A N 1
ATOM 674 C CA . PRO A 1 93 ? 5.398 12.618 65.692 1.00 52.12 93 PRO A CA 1
ATOM 675 C C . PRO A 1 93 ? 4.303 12.057 64.744 1.00 52.12 93 PRO A C 1
ATOM 677 O O . PRO A 1 93 ? 3.845 12.684 63.796 1.00 52.12 93 PRO A O 1
ATOM 680 N N . LEU A 1 94 ? 3.839 10.850 65.100 1.00 46.19 94 LEU A N 1
ATOM 681 C CA . LEU A 1 94 ? 2.506 10.266 64.830 1.00 46.19 94 LEU A CA 1
ATOM 682 C C . LEU A 1 94 ? 1.383 11.276 65.203 1.00 46.19 94 LEU A C 1
ATOM 684 O O . LEU A 1 94 ? 1.652 12.098 66.084 1.00 46.19 94 LEU A O 1
ATOM 688 N N . PRO A 1 95 ? 0.106 11.175 64.730 1.00 58.12 95 PRO A N 1
ATOM 689 C CA . PRO A 1 95 ? -0.637 9.904 64.811 1.00 58.12 95 PRO A CA 1
ATOM 690 C C . PRO A 1 95 ? -1.925 9.705 63.949 1.00 58.12 95 PRO A C 1
ATOM 692 O O . PRO A 1 95 ? -2.382 10.588 63.234 1.00 58.12 95 PRO A O 1
ATOM 695 N N . LYS A 1 96 ? -2.559 8.542 64.200 1.00 51.16 96 LYS A N 1
ATOM 696 C CA . LYS A 1 96 ? -4.003 8.191 64.126 1.00 51.16 96 LYS A CA 1
ATOM 697 C C . LYS A 1 96 ? -4.561 7.590 62.828 1.00 51.16 96 LYS A C 1
ATOM 699 O O . LYS A 1 96 ? -5.117 8.254 61.965 1.00 51.16 96 LYS A O 1
ATOM 704 N N . THR A 1 97 ? -4.523 6.259 62.838 1.00 55.06 97 THR A N 1
ATOM 705 C CA . THR A 1 97 ? -5.625 5.341 62.503 1.00 55.06 97 THR A CA 1
ATOM 706 C C . THR A 1 97 ? -7.029 5.919 62.752 1.00 55.06 97 THR A C 1
AT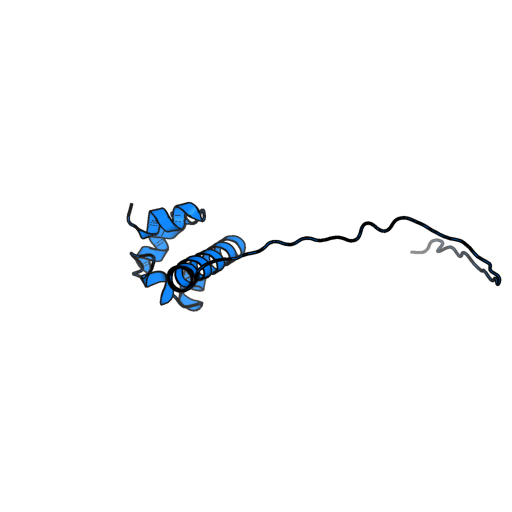OM 708 O O . THR A 1 97 ? -7.258 6.435 63.843 1.00 55.0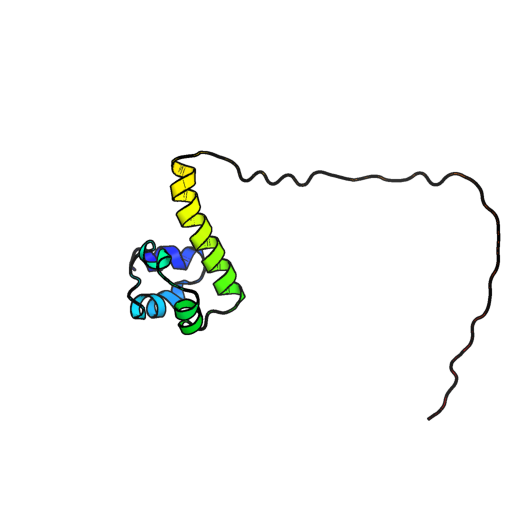6 97 THR A O 1
ATOM 711 N N . LEU A 1 98 ? -7.963 5.727 61.812 1.00 57.84 98 LEU A N 1
ATOM 712 C CA . LEU A 1 98 ? -9.423 5.598 62.008 1.00 57.84 98 LEU A CA 1
ATOM 713 C C . LEU A 1 98 ? -9.998 5.043 60.687 1.00 57.84 98 LEU A C 1
ATOM 715 O O . LEU A 1 98 ? -9.913 5.693 59.653 1.00 57.84 98 LEU A O 1
ATOM 719 N N . SER A 1 99 ? -10.284 3.739 60.626 1.00 53.97 99 SER A N 1
ATOM 720 C CA . SER A 1 99 ? -11.650 3.183 60.616 1.00 53.97 99 SER A CA 1
ATOM 721 C C . SER A 1 99 ? -12.652 3.996 59.792 1.00 53.97 99 SER A C 1
ATOM 723 O O . SER A 1 99 ? -13.110 5.037 60.252 1.00 53.97 99 SER A O 1
ATOM 725 N N . LEU A 1 100 ? -13.077 3.457 58.646 1.00 58.97 100 LEU A N 1
ATOM 726 C CA . LEU A 1 100 ? -14.453 3.651 58.194 1.00 58.97 100 LEU A CA 1
ATOM 727 C C . LEU A 1 100 ? -15.210 2.344 58.415 1.00 58.97 100 LEU A C 1
ATOM 729 O O . LEU A 1 100 ? -15.099 1.385 57.654 1.00 58.97 100 LEU A O 1
ATOM 733 N N . ASP A 1 101 ? -15.918 2.349 59.536 1.00 50.12 101 ASP A N 1
ATOM 734 C CA . ASP A 1 101 ? -17.069 1.513 59.816 1.00 50.12 101 ASP A CA 1
ATOM 735 C C . ASP A 1 101 ? -18.197 1.862 58.827 1.00 50.12 101 ASP A C 1
ATOM 737 O O . ASP A 1 101 ? -18.485 3.032 58.582 1.00 50.12 101 ASP A O 1
ATOM 741 N N . LEU A 1 102 ? -18.760 0.820 58.219 1.00 55.28 102 LEU A N 1
ATOM 742 C CA . LEU A 1 102 ? -20.194 0.590 58.045 1.00 55.28 102 LEU A CA 1
ATOM 743 C C . LEU A 1 102 ? -21.133 1.822 57.986 1.00 55.28 102 LEU A C 1
ATOM 745 O O . LEU A 1 102 ? -21.490 2.385 59.013 1.00 55.28 102 LEU A O 1
ATOM 749 N N . MET A 1 103 ? -21.657 2.133 56.794 1.00 47.97 103 MET A N 1
ATOM 750 C CA . MET A 1 103 ? -23.082 2.451 56.553 1.00 47.97 103 MET A CA 1
ATOM 751 C C . MET A 1 103 ? -23.303 2.796 55.075 1.00 47.97 103 MET A C 1
ATOM 753 O O . MET A 1 103 ? -22.809 3.818 54.602 1.00 47.97 103 MET A O 1
ATOM 757 N N . ILE A 1 104 ? -24.022 1.933 54.352 1.00 56.03 104 ILE A N 1
ATOM 758 C CA . ILE A 1 104 ? -25.362 2.141 53.756 1.00 56.03 104 ILE A CA 1
ATOM 759 C C . ILE A 1 104 ? -25.836 0.776 53.246 1.00 56.03 104 ILE A C 1
ATOM 761 O O . ILE A 1 104 ? -25.029 0.082 52.588 1.00 56.03 104 ILE A O 1
#

Foldseek 3Di:
DAQVLVLCVVLVNNVLQVLCVVVVDRHLVVVVVDDPVSVVVSVDDPSSVVSSVVSNCCVVVVVVCVVVDDDPDDDDDDDDDDDDDDDDDDDDDDDDDDDDDDDD

pLDDT: mean 70.01, std 16.28, range [41.22, 87.06]

Organism: NCBI:txid1034831

InterPro domains:
  IPR013761 Sterile alpha motif/pointed domain superfamily [G3DSA:1.10.150.50] (1-60)
  IPR013761 Sterile alpha motif/pointed domain superfamily [SSF47769] (3-43)

Secondary structure (DSSP, 8-state):
--HHHHHHHHTT-GGGHHHHHHTT--STTGGGS--HHHHHHTT--HHHHHHHHHHHHHHHHHHHHHHS------------------------------------

Radius of gyration: 27.81 Å; chains: 1; bounding box: 53×24×74 Å